Protein AF-A0A392P762-F1 (afdb_monomer_lite)

Organism: NCBI:txid97028

Structure (mmCIF, N/CA/C/O backbone):
data_AF-A0A392P762-F1
#
_entry.id   AF-A0A392P762-F1
#
loop_
_atom_site.group_PDB
_atom_site.id
_atom_site.type_symbol
_atom_site.label_atom_id
_atom_site.label_alt_id
_atom_site.label_comp_id
_atom_site.label_asym_id
_atom_site.label_entity_id
_atom_site.label_seq_id
_atom_site.pdbx_PDB_ins_code
_atom_site.Cartn_x
_atom_site.Cartn_y
_atom_site.Cartn_z
_atom_site.occupancy
_atom_site.B_iso_or_equiv
_atom_site.auth_seq_id
_atom_site.auth_comp_id
_atom_site.auth_asym_id
_atom_site.auth_atom_id
_atom_site.pdbx_PDB_model_num
ATOM 1 N N . ASP A 1 1 ? 2.230 -0.387 8.459 1.00 70.00 1 ASP A N 1
ATOM 2 C CA . ASP A 1 1 ? 2.464 0.758 9.352 1.00 70.00 1 ASP A CA 1
ATOM 3 C C . ASP A 1 1 ? 2.996 1.918 8.527 1.00 70.00 1 ASP A C 1
ATOM 5 O O . ASP A 1 1 ? 3.833 1.708 7.649 1.00 70.00 1 ASP A O 1
ATOM 9 N N . VAL A 1 2 ? 2.462 3.111 8.759 1.00 78.62 2 VAL A N 1
ATOM 10 C CA . VAL A 1 2 ? 2.843 4.334 8.050 1.00 78.62 2 VAL A CA 1
ATOM 11 C C . VAL A 1 2 ? 4.103 4.878 8.711 1.00 78.62 2 VAL A C 1
ATOM 13 O O . VAL A 1 2 ? 4.087 5.221 9.890 1.00 78.62 2 VAL A O 1
ATOM 16 N N . VAL A 1 3 ? 5.214 4.979 7.989 1.00 84.69 3 VAL A N 1
ATOM 17 C CA . VAL A 1 3 ? 6.492 5.460 8.541 1.00 84.69 3 VAL A CA 1
ATOM 18 C C . VAL A 1 3 ? 6.676 6.956 8.284 1.00 84.69 3 VAL A C 1
ATOM 20 O O . VAL A 1 3 ? 6.327 7.472 7.234 1.00 84.69 3 VAL A O 1
ATOM 23 N N . TRP A 1 4 ? 7.265 7.696 9.229 1.00 85.50 4 TRP A N 1
ATOM 24 C CA . TRP A 1 4 ? 7.471 9.147 9.058 1.00 85.50 4 TRP A CA 1
ATOM 25 C C . TRP A 1 4 ? 8.495 9.508 7.974 1.00 85.50 4 TRP A C 1
ATOM 27 O O . TRP A 1 4 ? 8.469 10.624 7.449 1.00 85.50 4 TRP A O 1
ATOM 37 N N . ASN A 1 5 ? 9.426 8.595 7.684 1.00 87.69 5 ASN A N 1
ATOM 38 C CA . ASN A 1 5 ? 10.470 8.781 6.684 1.00 87.69 5 ASN A CA 1
ATOM 39 C C . ASN A 1 5 ? 10.090 8.048 5.386 1.00 87.69 5 ASN A C 1
ATOM 41 O O . ASN A 1 5 ? 10.177 6.816 5.353 1.00 87.69 5 ASN A O 1
ATOM 45 N N . PRO A 1 6 ? 9.772 8.768 4.295 1.00 86.50 6 PRO A N 1
ATOM 46 C CA . PRO A 1 6 ? 9.368 8.146 3.035 1.00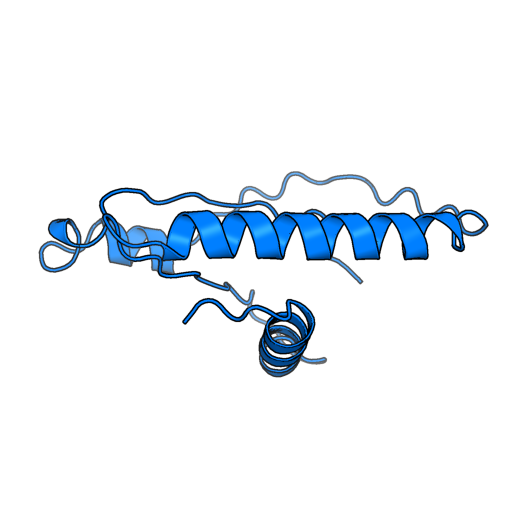 86.50 6 PRO A CA 1
ATOM 47 C C . PRO A 1 6 ? 10.486 7.319 2.374 1.00 86.50 6 PRO A C 1
ATOM 49 O O . PRO A 1 6 ? 10.215 6.431 1.568 1.00 86.50 6 PRO A O 1
ATOM 52 N N . SER A 1 7 ? 11.750 7.536 2.752 1.00 87.31 7 SER A N 1
ATOM 53 C CA . SER A 1 7 ? 12.885 6.765 2.225 1.00 87.31 7 SER A CA 1
ATOM 54 C C . SER A 1 7 ? 12.853 5.295 2.639 1.00 87.31 7 SER A C 1
ATOM 56 O O . SER A 1 7 ? 13.321 4.445 1.886 1.00 87.31 7 SER A O 1
ATOM 58 N N . VAL A 1 8 ? 12.303 4.988 3.817 1.00 89.56 8 VAL A N 1
ATOM 59 C CA . VAL A 1 8 ? 12.203 3.607 4.318 1.00 89.56 8 VAL A CA 1
ATOM 60 C C . VAL A 1 8 ? 11.253 2.800 3.437 1.00 89.56 8 VAL A C 1
ATOM 62 O O . VAL A 1 8 ? 11.581 1.694 3.013 1.00 89.56 8 VAL A O 1
ATOM 65 N N . GLU A 1 9 ? 10.115 3.392 3.084 1.00 88.25 9 GLU A N 1
ATOM 66 C CA . GLU A 1 9 ? 9.143 2.780 2.184 1.00 88.25 9 GLU A CA 1
ATOM 67 C C . GLU A 1 9 ? 9.721 2.577 0.778 1.00 88.25 9 GLU A C 1
ATOM 69 O O . GLU A 1 9 ? 9.635 1.480 0.229 1.00 88.25 9 GLU A O 1
ATOM 74 N N . ARG A 1 10 ? 10.403 3.587 0.218 1.00 85.75 10 ARG A N 1
ATOM 75 C CA . ARG A 1 10 ? 11.075 3.452 -1.087 1.00 85.75 10 ARG A CA 1
ATOM 76 C C . ARG A 1 10 ? 12.095 2.320 -1.106 1.00 85.75 10 ARG A C 1
ATOM 78 O O . ARG A 1 10 ? 12.182 1.588 -2.090 1.00 85.75 10 ARG A O 1
ATOM 85 N N . GLN A 1 11 ? 12.864 2.161 -0.030 1.00 89.38 11 GLN A N 1
ATOM 86 C CA . GLN A 1 11 ? 13.809 1.054 0.082 1.00 89.38 11 GLN A CA 1
ATOM 87 C C . GLN A 1 11 ? 13.086 -0.291 0.109 1.00 89.38 11 GLN A C 1
ATOM 89 O O . GLN A 1 11 ? 13.521 -1.204 -0.586 1.00 89.38 11 GLN A O 1
ATOM 94 N N . ALA A 1 12 ? 11.982 -0.410 0.851 1.00 89.12 12 ALA A N 1
ATOM 95 C CA . ALA A 1 12 ? 11.176 -1.628 0.888 1.00 89.12 12 ALA A CA 1
ATOM 96 C C . ALA A 1 12 ? 10.594 -1.973 -0.496 1.00 89.12 12 ALA A C 1
ATOM 98 O O . ALA A 1 12 ? 10.756 -3.103 -0.958 1.00 89.12 12 ALA A O 1
ATOM 99 N N . ILE A 1 13 ? 10.026 -0.992 -1.208 1.00 88.06 13 ILE A N 1
ATOM 100 C CA . ILE A 1 13 ? 9.529 -1.168 -2.583 1.00 88.06 13 ILE A CA 1
ATOM 101 C C . ILE A 1 13 ? 10.671 -1.604 -3.514 1.00 88.06 13 ILE A C 1
ATOM 103 O O . ILE A 1 13 ? 10.515 -2.550 -4.278 1.00 88.06 13 ILE A O 1
ATOM 107 N N . SER A 1 14 ? 11.860 -1.003 -3.395 1.00 87.25 14 SER A N 1
ATOM 108 C CA . SER A 1 14 ? 13.059 -1.386 -4.161 1.00 87.25 14 SER A CA 1
ATOM 109 C C . SER A 1 14 ? 13.611 -2.783 -3.816 1.00 87.25 14 SER A C 1
ATOM 111 O O . SER A 1 14 ? 14.403 -3.347 -4.574 1.00 87.25 14 SER A O 1
ATOM 113 N N . ARG A 1 15 ? 13.224 -3.380 -2.679 1.00 88.75 15 ARG A N 1
ATOM 114 C CA . ARG A 1 15 ? 13.505 -4.801 -2.406 1.00 88.75 15 ARG A CA 1
ATOM 115 C C . ARG A 1 15 ? 12.551 -5.719 -3.164 1.00 88.75 15 ARG A C 1
ATOM 117 O O . ARG A 1 15 ? 12.995 -6.767 -3.624 1.00 88.75 15 ARG A O 1
ATOM 124 N N . ALA A 1 16 ? 11.284 -5.331 -3.305 1.00 87.56 16 ALA A N 1
ATOM 125 C CA . ALA A 1 16 ? 10.284 -6.093 -4.051 1.00 87.56 16 ALA A CA 1
ATOM 126 C C . ALA A 1 16 ? 10.459 -5.948 -5.575 1.00 87.56 16 ALA A C 1
ATOM 128 O O . ALA A 1 16 ? 10.370 -6.929 -6.316 1.00 87.56 16 ALA A O 1
ATOM 129 N N . TYR A 1 17 ? 10.752 -4.734 -6.041 1.00 86.94 17 TYR A N 1
ATOM 130 C CA . TYR A 1 17 ? 11.086 -4.450 -7.430 1.00 86.94 17 TYR A CA 1
ATOM 131 C C . TYR A 1 17 ? 12.576 -4.697 -7.682 1.00 86.94 17 TYR A C 1
ATOM 133 O O . TYR A 1 17 ? 13.438 -3.988 -7.161 1.00 86.94 17 TYR A O 1
ATOM 141 N N . ARG A 1 18 ? 12.903 -5.700 -8.503 1.00 86.12 18 ARG A N 1
ATOM 142 C CA . ARG A 1 18 ? 14.292 -6.053 -8.820 1.00 86.12 18 ARG A CA 1
ATOM 143 C C . ARG A 1 18 ? 14.475 -6.361 -10.300 1.00 86.12 18 ARG A C 1
ATOM 145 O O . ARG A 1 18 ? 13.556 -6.818 -10.973 1.00 86.12 18 ARG A O 1
ATOM 152 N N . ILE A 1 19 ? 15.696 -6.146 -10.788 1.00 85.19 19 ILE A N 1
ATOM 153 C CA . ILE A 1 19 ? 16.104 -6.521 -12.145 1.00 85.19 19 ILE A CA 1
ATOM 154 C C . ILE A 1 19 ? 15.861 -8.023 -12.342 1.00 85.19 19 ILE A C 1
ATOM 156 O O . ILE A 1 19 ? 16.273 -8.833 -11.514 1.00 85.19 19 ILE A O 1
ATOM 160 N N . GLY A 1 20 ? 15.178 -8.378 -13.432 1.00 86.75 20 GLY A N 1
ATOM 161 C CA . GLY A 1 20 ? 14.779 -9.756 -13.740 1.00 86.75 20 GLY A CA 1
ATOM 162 C C . GLY A 1 20 ? 13.365 -10.128 -13.286 1.00 86.75 20 GLY A C 1
ATOM 163 O O . GLY A 1 20 ? 12.911 -11.236 -13.577 1.00 86.75 20 GLY A O 1
ATOM 164 N N . GLN A 1 21 ? 12.645 -9.218 -12.622 1.00 84.75 21 GLN A N 1
ATOM 165 C CA . GLN A 1 21 ? 11.239 -9.422 -12.295 1.00 84.75 21 GLN A CA 1
ATOM 166 C C . GLN A 1 21 ? 10.383 -9.426 -13.573 1.00 84.75 21 GLN A C 1
ATOM 168 O O . GLN A 1 21 ? 10.453 -8.504 -14.381 1.00 84.75 21 GLN A O 1
ATOM 173 N N . LYS A 1 22 ? 9.573 -10.476 -13.757 1.00 86.69 22 LYS A N 1
ATOM 174 C CA . LYS A 1 22 ? 8.704 -10.651 -14.942 1.00 86.69 22 LYS A CA 1
ATOM 175 C C . LYS A 1 22 ? 7.244 -10.279 -14.688 1.00 86.69 22 LYS A C 1
ATOM 177 O O . LYS A 1 22 ? 6.485 -10.116 -15.637 1.00 86.69 22 LYS A O 1
ATOM 182 N N . LYS A 1 23 ? 6.839 -10.208 -13.419 1.00 84.56 23 LYS A N 1
ATOM 183 C CA . LYS A 1 23 ? 5.466 -9.904 -12.998 1.00 84.56 23 LYS A CA 1
ATOM 184 C C . LYS A 1 23 ? 5.369 -8.469 -12.487 1.00 84.56 23 LYS A C 1
ATOM 186 O O . LYS A 1 23 ? 6.326 -7.957 -11.912 1.00 84.56 23 LYS A O 1
ATOM 191 N N . VAL A 1 24 ? 4.205 -7.851 -12.664 1.00 83.25 24 VAL A N 1
ATOM 192 C CA . VAL A 1 24 ? 3.904 -6.530 -12.095 1.00 83.25 24 VAL A CA 1
ATOM 193 C C . VAL A 1 24 ? 3.896 -6.630 -10.567 1.00 83.25 24 VAL A C 1
ATOM 195 O O . VAL A 1 24 ? 3.366 -7.592 -10.008 1.00 83.25 24 VAL A O 1
ATOM 198 N N . VAL A 1 25 ? 4.519 -5.660 -9.898 1.00 84.69 25 VAL A N 1
ATOM 199 C CA . VAL A 1 25 ? 4.561 -5.570 -8.434 1.00 84.69 25 VAL A CA 1
ATOM 200 C C . VAL A 1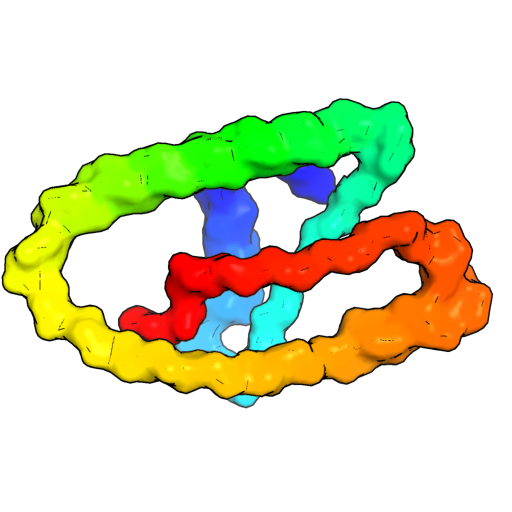 25 ? 3.548 -4.522 -7.992 1.00 84.69 25 VAL A C 1
ATOM 202 O O . VAL A 1 25 ? 3.659 -3.359 -8.364 1.00 84.69 25 VAL A O 1
ATOM 205 N N . TYR A 1 26 ? 2.582 -4.940 -7.181 1.00 85.81 26 TYR A N 1
ATOM 206 C CA . TYR A 1 26 ? 1.565 -4.074 -6.591 1.00 85.81 26 TYR A CA 1
ATOM 207 C C . TYR A 1 26 ? 1.968 -3.748 -5.150 1.00 85.81 26 TYR A C 1
ATOM 209 O O . TYR A 1 26 ? 2.380 -4.640 -4.406 1.00 85.81 26 TYR A O 1
ATOM 217 N N . THR A 1 27 ? 1.869 -2.478 -4.755 1.00 86.69 27 THR A N 1
ATOM 218 C CA . THR A 1 27 ? 2.109 -2.044 -3.370 1.00 86.69 27 THR A CA 1
ATOM 219 C C . THR A 1 27 ? 0.798 -1.554 -2.778 1.00 86.69 27 THR A C 1
ATOM 221 O O . THR A 1 27 ? 0.182 -0.646 -3.328 1.00 86.69 27 THR A O 1
ATOM 224 N N . TYR A 1 28 ? 0.391 -2.144 -1.655 1.00 88.25 28 TYR A N 1
ATOM 225 C CA . TYR A 1 28 ? -0.842 -1.789 -0.959 1.00 88.25 28 TYR A CA 1
ATOM 226 C C . TYR A 1 28 ? -0.530 -1.116 0.371 1.00 88.25 28 TYR A C 1
ATOM 228 O O . TYR A 1 28 ? 0.184 -1.672 1.210 1.00 88.25 28 TYR A O 1
ATOM 236 N N . HIS A 1 29 ? -1.119 0.054 0.589 1.00 87.75 29 HIS A N 1
ATOM 237 C CA . HIS A 1 29 ? -1.068 0.759 1.865 1.00 87.75 29 HIS A CA 1
ATOM 238 C C . HIS A 1 29 ? -2.377 0.538 2.606 1.00 87.75 29 HIS A C 1
ATOM 240 O O . HIS A 1 29 ? -3.419 1.049 2.206 1.00 87.75 29 HIS A O 1
ATOM 246 N N . LEU A 1 30 ? -2.317 -0.231 3.690 1.00 89.12 30 LEU A N 1
ATOM 247 C CA . LEU A 1 30 ? -3.447 -0.408 4.596 1.00 89.12 30 LEU A CA 1
ATOM 248 C C . LEU A 1 30 ? -3.435 0.727 5.619 1.00 89.12 30 LEU A C 1
ATOM 250 O O . LEU A 1 30 ? -2.434 0.917 6.311 1.00 89.12 30 LEU A O 1
ATOM 254 N N . LEU A 1 31 ? -4.536 1.472 5.680 1.00 89.25 31 LEU A N 1
ATOM 255 C CA . LEU A 1 31 ? -4.740 2.591 6.594 1.00 89.25 31 LEU A CA 1
ATOM 256 C C . LEU A 1 31 ? -5.999 2.313 7.413 1.00 89.25 31 LEU A C 1
ATOM 258 O O . LEU A 1 31 ? -7.061 2.074 6.838 1.00 89.25 31 LEU A O 1
ATOM 262 N N . ALA A 1 32 ? -5.885 2.340 8.737 1.00 89.38 32 ALA A N 1
ATOM 263 C CA . ALA A 1 32 ? -7.019 2.152 9.625 1.00 89.38 32 ALA A CA 1
ATOM 264 C C . ALA A 1 32 ? -7.872 3.427 9.694 1.00 89.38 32 ALA A C 1
ATOM 266 O O . ALA A 1 32 ? -7.386 4.511 10.040 1.00 89.38 32 ALA A O 1
ATOM 267 N N . GLU A 1 33 ? -9.164 3.298 9.395 1.00 86.56 33 GLU A N 1
ATOM 268 C CA . GLU A 1 33 ? -10.125 4.387 9.566 1.00 86.56 33 GLU A CA 1
ATOM 269 C C . GLU A 1 33 ? -10.298 4.747 11.053 1.00 86.56 33 GLU A C 1
ATOM 271 O O . GLU A 1 33 ? -10.169 3.901 11.937 1.00 86.56 33 GLU A O 1
ATOM 276 N N . GLY A 1 34 ? -10.549 6.027 11.344 1.00 86.44 34 GLY A N 1
ATOM 277 C CA . GLY A 1 34 ? -10.694 6.529 12.716 1.00 86.44 34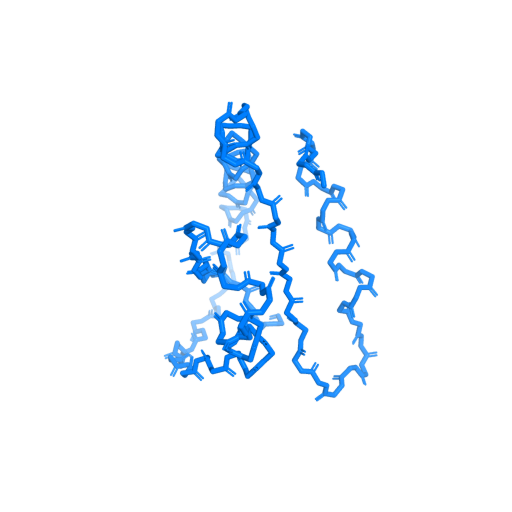 GLY A CA 1
ATOM 278 C C . GLY A 1 34 ? -9.372 6.724 13.468 1.00 86.44 34 GLY A C 1
ATOM 279 O O . GLY A 1 34 ? -9.381 7.150 14.621 1.00 86.44 34 GLY A O 1
ATOM 280 N N . THR A 1 35 ? -8.232 6.459 12.824 1.00 89.75 35 THR A N 1
ATOM 281 C CA . THR A 1 35 ? -6.894 6.689 13.386 1.00 89.75 35 THR A CA 1
ATOM 282 C C . THR A 1 35 ? -6.187 7.874 12.717 1.00 89.75 35 THR A C 1
ATOM 284 O O . THR A 1 35 ? -6.615 8.390 11.684 1.00 89.75 35 THR A O 1
ATOM 287 N N . THR A 1 36 ? -5.054 8.301 13.282 1.00 89.75 36 THR A N 1
ATOM 288 C CA . THR A 1 36 ? -4.208 9.368 12.715 1.00 89.75 36 THR A CA 1
ATOM 289 C C . THR A 1 36 ? -3.345 8.902 11.532 1.00 89.75 36 THR A C 1
ATOM 291 O O . THR A 1 36 ? -2.567 9.687 10.983 1.00 89.75 36 THR A O 1
ATOM 294 N N . GLU A 1 37 ? -3.470 7.641 11.102 1.00 89.25 37 GLU A N 1
ATOM 295 C CA . GLU A 1 37 ? -2.664 7.061 10.022 1.00 89.25 37 GLU A CA 1
ATOM 296 C C . GLU A 1 37 ? -2.897 7.748 8.673 1.00 89.25 37 GLU A C 1
ATOM 298 O O . GLU A 1 37 ? -1.934 8.000 7.949 1.00 89.25 37 GLU A O 1
ATOM 303 N N . ALA A 1 38 ? -4.141 8.124 8.354 1.00 86.69 38 ALA A N 1
ATOM 304 C CA . ALA A 1 38 ? -4.462 8.821 7.107 1.00 86.69 38 ALA A CA 1
ATOM 305 C C . ALA A 1 38 ? -3.794 10.208 7.028 1.00 86.69 38 ALA A C 1
ATOM 307 O O . ALA A 1 38 ? -3.230 10.581 5.998 1.00 86.69 38 ALA A O 1
ATOM 308 N N . GLU A 1 39 ? -3.795 10.958 8.135 1.00 89.44 39 GLU A N 1
ATOM 309 C CA . GLU A 1 39 ? -3.128 12.262 8.217 1.00 89.44 39 GLU A CA 1
ATOM 310 C C . GLU A 1 39 ? -1.603 12.112 8.121 1.00 89.44 39 GLU A C 1
ATOM 312 O O . GLU A 1 39 ? -0.929 12.856 7.400 1.00 89.44 39 GLU A O 1
ATOM 317 N N . LYS A 1 40 ? -1.046 11.116 8.824 1.00 91.06 40 LYS A N 1
ATOM 318 C CA . LYS A 1 40 ? 0.382 10.790 8.781 1.00 91.06 40 LYS A CA 1
ATOM 319 C C . LYS A 1 40 ? 0.827 10.425 7.365 1.00 91.06 40 LYS A C 1
ATOM 321 O O . LYS A 1 40 ? 1.861 10.924 6.918 1.00 91.06 40 LYS A O 1
ATOM 326 N N . TYR A 1 41 ? 0.033 9.625 6.655 1.00 89.00 41 TYR A N 1
ATOM 327 C CA . TYR A 1 41 ? 0.291 9.246 5.268 1.00 89.00 41 TYR A CA 1
ATOM 328 C C . TYR A 1 41 ? 0.282 10.468 4.341 1.00 89.00 41 TYR A C 1
ATOM 330 O O . TYR A 1 41 ? 1.217 10.653 3.565 1.00 89.00 41 TYR A O 1
ATOM 338 N N . GLY A 1 42 ? -0.698 11.368 4.485 1.00 88.00 42 GLY A N 1
ATOM 339 C CA . GLY A 1 42 ? -0.739 12.622 3.725 1.00 88.00 42 GLY A CA 1
ATOM 340 C C . GLY A 1 42 ? 0.516 13.480 3.927 1.00 88.00 42 GLY A C 1
ATOM 341 O O . GLY A 1 42 ? 1.144 13.912 2.963 1.00 88.00 42 GLY A O 1
ATOM 342 N N . LYS A 1 43 ? 0.962 13.655 5.179 1.00 90.62 43 LYS A N 1
ATOM 343 C CA . LYS A 1 43 ? 2.208 14.387 5.488 1.00 90.62 43 LYS A CA 1
ATOM 344 C C . LYS A 1 43 ? 3.448 13.708 4.906 1.00 90.62 43 LYS A C 1
ATOM 346 O O . LYS A 1 43 ? 4.377 14.390 4.475 1.00 90.62 43 LYS A O 1
ATOM 351 N N . GLN A 1 44 ? 3.496 12.378 4.924 1.00 88.75 44 GLN A N 1
ATOM 352 C CA . GLN A 1 44 ? 4.588 11.609 4.332 1.00 88.75 44 GLN A CA 1
ATOM 353 C C . GLN A 1 44 ? 4.636 11.799 2.806 1.00 88.75 44 GLN A C 1
ATOM 355 O O . GLN A 1 44 ? 5.718 12.032 2.266 1.00 88.75 44 GLN A O 1
ATOM 360 N N . ALA A 1 45 ? 3.483 11.756 2.133 1.00 86.25 45 ALA A N 1
ATOM 361 C CA . ALA A 1 45 ? 3.372 11.961 0.692 1.00 86.25 45 ALA A CA 1
ATOM 362 C C . ALA A 1 45 ? 3.807 13.375 0.269 1.00 86.25 45 ALA A C 1
ATOM 364 O O . ALA A 1 45 ? 4.570 13.520 -0.685 1.00 86.25 45 ALA A O 1
ATOM 365 N N . GLU A 1 46 ? 3.418 14.411 1.018 1.00 88.25 46 GLU A N 1
ATOM 366 C CA . GLU A 1 46 ? 3.870 15.787 0.760 1.00 88.25 46 GLU A CA 1
ATOM 367 C C . GLU A 1 46 ? 5.390 15.941 0.922 1.00 88.25 46 GLU A C 1
ATOM 369 O O . GLU A 1 46 ? 6.049 16.578 0.096 1.00 88.25 46 GLU A O 1
ATOM 374 N N . LYS A 1 47 ? 5.986 15.307 1.944 1.00 87.12 47 LYS A N 1
ATOM 375 C CA . LYS A 1 47 ? 7.451 15.279 2.110 1.00 87.12 47 LYS A CA 1
ATOM 376 C C . LYS A 1 47 ? 8.152 14.588 0.940 1.00 87.12 47 LYS A C 1
ATOM 378 O O . LYS A 1 47 ? 9.224 15.038 0.526 1.00 87.12 47 LYS A O 1
ATOM 383 N N . ASP A 1 48 ? 7.577 13.498 0.433 1.00 85.00 48 ASP A N 1
ATOM 384 C CA . ASP A 1 48 ? 8.114 12.788 -0.729 1.00 85.00 48 ASP A CA 1
ATOM 385 C C . ASP A 1 48 ? 8.076 13.682 -1.972 1.00 85.00 48 ASP A C 1
ATOM 387 O O . ASP A 1 48 ? 9.113 13.963 -2.570 1.00 85.00 48 ASP A O 1
ATOM 391 N N . ARG A 1 49 ? 6.904 14.249 -2.275 1.00 85.31 49 ARG A N 1
ATOM 392 C CA . ARG A 1 49 ? 6.697 15.156 -3.408 1.00 85.31 49 ARG A CA 1
ATOM 393 C C . ARG A 1 49 ? 7.635 16.363 -3.373 1.00 85.31 49 ARG A C 1
ATOM 395 O O . ARG A 1 49 ? 8.225 16.712 -4.394 1.00 85.31 49 ARG A O 1
ATOM 402 N N . LEU A 1 50 ? 7.805 16.998 -2.212 1.00 86.88 50 LEU A N 1
ATOM 403 C CA . LEU A 1 50 ? 8.725 18.128 -2.072 1.00 86.88 50 LEU A CA 1
ATOM 404 C C . LEU A 1 50 ? 10.175 17.709 -2.345 1.00 86.88 50 LEU A C 1
ATOM 406 O O . LEU A 1 50 ? 10.898 18.421 -3.041 1.00 86.88 50 LEU A O 1
ATOM 410 N N . SER A 1 51 ? 10.591 16.549 -1.830 1.00 85.06 51 SER A N 1
ATOM 411 C CA . SER A 1 51 ? 11.927 16.005 -2.097 1.00 85.06 51 SER A CA 1
ATOM 412 C C . SER A 1 51 ? 12.131 15.795 -3.598 1.00 85.06 51 SER A C 1
ATOM 414 O O . SER A 1 51 ? 13.134 16.232 -4.156 1.00 85.06 51 SER A O 1
ATOM 416 N N . GLU A 1 52 ? 11.158 15.187 -4.274 1.00 83.00 52 GLU A N 1
ATOM 417 C CA . GLU A 1 52 ? 11.203 14.938 -5.716 1.00 83.00 52 GLU A CA 1
ATOM 418 C C . GLU A 1 52 ? 11.318 16.225 -6.535 1.00 83.00 52 GLU A C 1
ATOM 420 O O . GLU A 1 52 ? 12.157 16.290 -7.431 1.00 83.00 52 GLU A O 1
ATOM 425 N N . LEU A 1 53 ? 10.540 17.264 -6.213 1.00 84.62 53 LEU A N 1
ATOM 426 C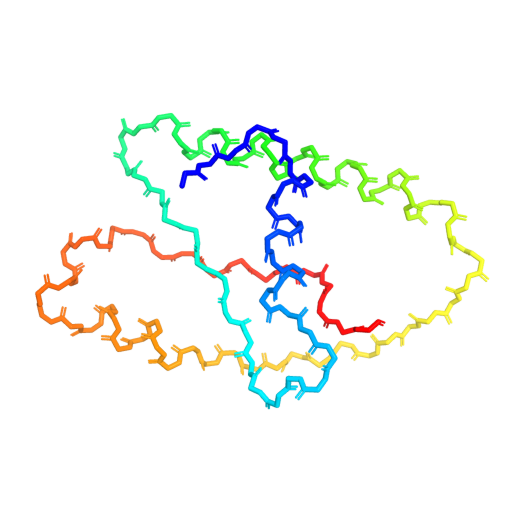 CA . LEU A 1 53 ? 10.611 18.557 -6.904 1.00 84.62 53 LEU A CA 1
ATOM 427 C C . LEU A 1 53 ? 12.000 19.200 -6.781 1.00 84.62 53 LEU A C 1
ATOM 429 O O . LEU A 1 53 ? 12.541 19.698 -7.769 1.00 84.62 53 LEU A O 1
ATOM 433 N N . LEU A 1 54 ? 12.603 19.149 -5.589 1.00 85.88 54 LEU A N 1
ATOM 434 C CA . LEU A 1 54 ? 13.933 19.714 -5.338 1.00 85.88 54 LEU A CA 1
ATOM 435 C C . LEU A 1 54 ? 15.037 19.005 -6.132 1.00 85.88 54 LEU A C 1
ATOM 437 O O . LEU A 1 54 ? 15.970 19.654 -6.608 1.00 85.88 54 LEU A O 1
ATOM 441 N N . PHE A 1 55 ? 14.948 17.681 -6.274 1.00 80.31 55 PHE A N 1
ATOM 442 C CA . PHE A 1 55 ? 15.932 16.904 -7.029 1.00 80.31 55 PHE A CA 1
ATOM 443 C C . PHE A 1 55 ? 15.654 16.903 -8.540 1.00 80.31 55 PHE A C 1
ATOM 445 O O . PHE A 1 55 ? 16.599 16.919 -9.323 1.00 80.31 55 PHE A O 1
ATOM 452 N N . SER A 1 56 ? 14.389 16.962 -8.966 1.00 73.00 56 SER A N 1
ATOM 453 C CA . SER A 1 56 ? 14.000 17.024 -10.382 1.00 73.00 56 SER A CA 1
ATOM 454 C C . SER A 1 56 ? 14.422 18.339 -11.043 1.00 73.00 56 SER A C 1
ATOM 456 O O . SER A 1 56 ? 14.917 18.316 -12.168 1.00 73.00 56 SER A O 1
ATOM 458 N N . ALA A 1 57 ? 14.344 19.469 -10.329 1.00 62.97 57 ALA A N 1
ATOM 459 C CA . ALA A 1 57 ? 14.784 20.772 -10.838 1.00 62.97 57 ALA A CA 1
ATOM 460 C C . ALA A 1 57 ? 16.285 20.825 -11.196 1.00 62.97 57 ALA A C 1
ATOM 462 O O . ALA A 1 57 ? 16.691 21.638 -12.023 1.00 62.97 57 ALA A O 1
ATOM 463 N N . LYS A 1 58 ? 17.114 19.950 -10.609 1.00 57.97 58 LYS A N 1
ATOM 464 C CA . LYS A 1 58 ? 18.548 19.848 -10.931 1.00 57.97 58 LYS A CA 1
ATOM 465 C C . LYS A 1 58 ? 18.840 19.018 -12.187 1.00 57.97 58 LYS A C 1
ATOM 467 O O . LYS A 1 58 ? 19.921 19.163 -12.743 1.00 57.97 58 LYS A O 1
ATOM 472 N N . ASN A 1 59 ? 17.892 18.198 -12.643 1.00 55.28 59 ASN A N 1
ATOM 473 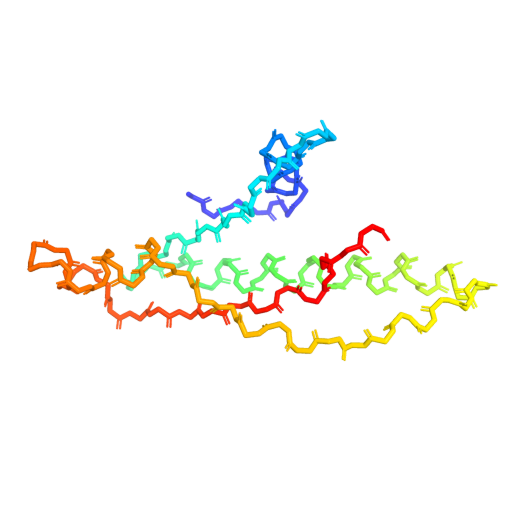C CA . ASN A 1 59 ? 18.076 17.247 -13.746 1.00 55.28 59 ASN A CA 1
ATOM 474 C C . ASN A 1 59 ? 17.446 17.720 -15.071 1.00 55.28 59 ASN A C 1
ATOM 476 O O . ASN A 1 59 ? 17.387 16.954 -16.027 1.00 55.28 59 ASN A O 1
ATOM 480 N N . ALA A 1 60 ? 16.980 18.972 -15.154 1.00 56.03 60 ALA A N 1
ATOM 481 C CA . ALA A 1 60 ? 16.271 19.532 -16.312 1.00 56.03 60 ALA A CA 1
ATOM 482 C C . ALA A 1 60 ? 17.128 19.707 -17.593 1.00 56.03 60 ALA A C 1
ATOM 484 O O . ALA A 1 60 ? 16.708 20.393 -18.522 1.00 56.03 60 ALA A O 1
ATOM 485 N N . THR A 1 61 ? 18.321 19.112 -17.661 1.00 54.88 61 THR A N 1
ATOM 486 C CA . THR A 1 61 ? 19.176 19.104 -18.858 1.00 54.88 61 THR A CA 1
ATOM 487 C C . THR A 1 61 ? 18.998 17.871 -19.741 1.00 54.88 61 THR A C 1
ATOM 489 O O . THR A 1 61 ? 19.598 17.843 -20.810 1.00 54.88 61 THR A O 1
ATOM 492 N N . ASP A 1 62 ? 18.185 16.882 -19.353 1.00 50.69 62 ASP A N 1
ATOM 493 C CA . ASP A 1 62 ? 17.949 15.685 -20.169 1.00 50.69 62 ASP A CA 1
ATOM 494 C C . ASP A 1 62 ? 16.455 15.543 -20.502 1.00 50.69 62 ASP A C 1
ATOM 496 O O . ASP A 1 62 ? 15.615 15.252 -19.649 1.00 50.69 62 ASP A O 1
ATOM 500 N N . ASN A 1 63 ? 16.107 15.856 -21.752 1.00 53.00 63 ASN A N 1
ATOM 501 C CA . ASN A 1 63 ? 14.747 15.757 -22.270 1.00 53.00 63 ASN A CA 1
ATOM 502 C C . ASN A 1 63 ? 14.459 14.305 -22.671 1.00 53.00 63 ASN A C 1
ATOM 504 O O . ASN A 1 63 ? 14.712 13.938 -23.816 1.00 53.00 63 ASN A O 1
ATOM 508 N N . ASP A 1 64 ? 13.846 13.518 -21.785 1.00 50.66 64 ASP A N 1
ATOM 509 C CA . ASP A 1 64 ? 13.112 12.320 -22.204 1.00 50.66 64 ASP A CA 1
ATOM 510 C C . ASP A 1 64 ? 11.605 12.524 -22.014 1.00 50.66 64 ASP A C 1
ATOM 512 O O . ASP A 1 64 ? 11.033 12.399 -20.929 1.00 50.66 64 ASP A O 1
ATOM 516 N N . VAL A 1 65 ? 10.939 12.895 -23.109 1.00 50.22 65 VAL A N 1
ATOM 517 C CA . VAL A 1 65 ? 9.478 12.978 -23.188 1.00 50.22 65 VAL A CA 1
ATOM 518 C C . VAL A 1 65 ? 8.956 11.578 -23.501 1.00 50.22 65 VAL A C 1
ATOM 520 O O . VAL A 1 65 ? 8.533 11.270 -24.617 1.00 50.22 65 VAL A O 1
ATOM 523 N N . SER A 1 66 ? 8.987 10.705 -22.498 1.00 51.09 66 SER A N 1
ATOM 524 C CA . SER A 1 66 ? 8.407 9.373 -22.614 1.00 51.09 66 SER A CA 1
ATOM 525 C C . SER A 1 66 ? 6.876 9.462 -22.702 1.00 51.09 66 SER A C 1
ATOM 527 O O . SER A 1 66 ? 6.168 9.908 -21.793 1.00 51.09 66 SER A O 1
ATOM 529 N N . LYS A 1 67 ? 6.355 9.074 -23.874 1.00 43.25 67 LYS A N 1
ATOM 530 C CA . LYS A 1 67 ? 4.929 9.037 -24.234 1.00 43.25 67 LYS A CA 1
ATOM 531 C C . LYS A 1 67 ? 4.116 8.280 -23.180 1.00 43.25 67 LYS A C 1
ATOM 533 O O . LYS A 1 67 ? 4.235 7.067 -23.022 1.00 43.25 67 LYS A O 1
ATOM 538 N N . ARG A 1 68 ? 3.204 9.008 -22.534 1.00 48.22 68 ARG A N 1
ATOM 539 C CA . ARG A 1 68 ? 2.208 8.500 -21.583 1.00 48.22 68 ARG A CA 1
ATOM 540 C C . ARG A 1 68 ? 1.292 7.492 -22.280 1.00 48.22 68 ARG A C 1
ATOM 542 O O . ARG A 1 68 ? 0.379 7.881 -23.005 1.00 48.22 68 ARG A O 1
ATOM 549 N N . ARG A 1 69 ? 1.494 6.196 -22.050 1.00 42.19 69 ARG A N 1
ATOM 550 C CA . ARG A 1 69 ? 0.432 5.208 -22.265 1.00 42.19 69 ARG A CA 1
ATOM 551 C C . ARG A 1 69 ? -0.358 5.093 -20.967 1.00 42.19 69 ARG A C 1
ATOM 553 O O . ARG A 1 69 ? 0.187 4.767 -19.915 1.00 42.19 69 ARG A O 1
ATOM 560 N N . ALA A 1 70 ? -1.646 5.417 -21.025 1.00 44.97 70 ALA A N 1
ATOM 561 C CA . ALA A 1 70 ? -2.587 4.971 -20.012 1.00 44.97 70 ALA A CA 1
ATOM 562 C C . ALA A 1 70 ? -2.701 3.451 -20.165 1.00 44.97 70 ALA A C 1
ATOM 564 O O . ALA A 1 70 ? -3.433 2.959 -21.015 1.00 44.97 70 ALA A O 1
ATOM 565 N N . VAL A 1 71 ? -1.877 2.710 -19.428 1.00 49.53 71 VAL A N 1
ATOM 566 C CA . VAL A 1 71 ? -2.102 1.279 -19.255 1.00 49.53 71 VAL A CA 1
ATOM 567 C C . VAL A 1 71 ? -3.297 1.179 -18.314 1.00 49.53 71 VAL A C 1
ATOM 569 O O . VAL A 1 71 ? -3.228 1.685 -17.192 1.00 49.53 71 VAL A O 1
ATOM 572 N N . ASN A 1 72 ? -4.409 0.624 -18.795 1.00 51.06 72 ASN A N 1
ATOM 573 C CA . ASN A 1 72 ? -5.525 0.258 -17.930 1.00 51.06 72 ASN A CA 1
ATOM 574 C C . ASN A 1 72 ? -4.985 -0.755 -16.920 1.00 51.06 72 ASN A C 1
ATOM 576 O O . ASN A 1 72 ? -4.459 -1.800 -17.297 1.00 51.06 72 ASN A O 1
ATOM 580 N N . PHE A 1 73 ? -5.004 -0.375 -15.648 1.00 61.72 73 PHE A N 1
ATOM 581 C CA . PHE A 1 73 ? -4.423 -1.156 -14.571 1.00 61.72 73 PHE A CA 1
ATOM 582 C C . PHE A 1 73 ? -5.543 -1.952 -13.913 1.00 61.72 73 PHE A C 1
ATOM 584 O O . PHE A 1 73 ? -6.296 -1.425 -13.098 1.00 61.72 73 PHE A O 1
ATOM 591 N N . GLU A 1 74 ? -5.682 -3.207 -14.321 1.00 70.19 74 GLU A N 1
ATOM 592 C CA . GLU A 1 74 ? -6.609 -4.156 -13.711 1.00 70.19 74 GLU A CA 1
ATOM 593 C C . GLU A 1 74 ? -5.822 -4.975 -12.686 1.00 70.19 74 GLU A C 1
ATOM 595 O O . GLU A 1 74 ? -5.085 -5.905 -13.014 1.00 70.19 74 GLU A O 1
ATOM 600 N N . ASP A 1 75 ? -5.909 -4.563 -11.424 1.00 84.19 75 ASP A N 1
ATOM 601 C CA . ASP A 1 75 ? -5.369 -5.317 -10.299 1.00 84.19 75 ASP A CA 1
ATOM 602 C C . ASP A 1 75 ? -6.335 -6.452 -9.938 1.00 84.19 75 ASP A C 1
ATOM 604 O O . ASP A 1 75 ? -7.265 -6.288 -9.146 1.00 84.19 75 ASP A O 1
ATOM 608 N N . GLU A 1 76 ? -6.133 -7.612 -10.566 1.00 86.31 76 GLU A N 1
ATOM 609 C CA . GLU A 1 76 ? -6.969 -8.800 -10.357 1.00 86.31 76 GLU A CA 1
ATOM 610 C C . GLU A 1 76 ? -6.946 -9.274 -8.893 1.00 86.31 76 GLU A C 1
ATOM 612 O O . GLU A 1 76 ? -7.917 -9.853 -8.402 1.00 86.31 76 GLU A O 1
ATOM 617 N N . VAL A 1 77 ? -5.839 -9.041 -8.181 1.00 86.88 77 VAL A N 1
ATOM 618 C CA . VAL A 1 77 ? -5.705 -9.450 -6.781 1.00 86.88 77 VAL A CA 1
ATOM 619 C C . VAL A 1 77 ? -6.560 -8.552 -5.903 1.00 86.88 77 VAL A C 1
ATOM 621 O O . VAL A 1 77 ? -7.361 -9.072 -5.124 1.00 86.88 77 VAL A O 1
ATOM 624 N N . LEU A 1 78 ? -6.440 -7.231 -6.058 1.00 86.69 78 LEU A N 1
ATOM 625 C CA . LEU A 1 78 ? -7.268 -6.282 -5.322 1.00 86.69 78 LEU A CA 1
ATOM 626 C C . LEU A 1 78 ? -8.753 -6.530 -5.585 1.00 86.69 78 LEU A C 1
ATOM 628 O O . LEU A 1 78 ? -9.520 -6.643 -4.636 1.00 86.69 78 LEU A O 1
ATOM 632 N N . ASP A 1 79 ? -9.141 -6.716 -6.848 1.00 87.62 79 ASP A N 1
ATOM 633 C CA . ASP A 1 79 ? -10.532 -6.971 -7.229 1.00 87.62 79 ASP A CA 1
ATOM 634 C C . ASP A 1 79 ? -11.096 -8.240 -6.565 1.00 87.62 79 ASP A C 1
ATOM 636 O O . ASP A 1 79 ? -12.199 -8.232 -6.011 1.00 87.62 79 ASP A O 1
ATOM 640 N N . LYS A 1 80 ? -10.312 -9.325 -6.522 1.00 89.38 80 LYS A N 1
ATOM 641 C CA . LYS A 1 80 ? -10.690 -10.548 -5.795 1.00 89.38 80 LYS A CA 1
ATOM 642 C C . LYS A 1 80 ? -10.788 -10.327 -4.288 1.00 89.38 80 LYS A C 1
ATOM 644 O O . LYS A 1 80 ? -11.687 -10.886 -3.665 1.00 89.38 80 LYS A O 1
ATOM 649 N N . MET A 1 81 ? -9.891 -9.536 -3.696 1.00 87.06 81 MET A N 1
ATOM 650 C CA . MET A 1 81 ? -9.911 -9.242 -2.259 1.00 87.06 81 MET A CA 1
ATOM 651 C C . MET A 1 81 ? -11.137 -8.416 -1.866 1.00 87.06 81 MET A C 1
ATOM 653 O O . MET A 1 81 ? -11.770 -8.728 -0.859 1.00 87.06 81 MET A O 1
ATOM 657 N N . THR A 1 82 ? -11.508 -7.412 -2.664 1.00 85.56 82 THR A N 1
ATOM 658 C CA . THR A 1 82 ? -12.668 -6.552 -2.379 1.00 85.56 82 THR A CA 1
ATOM 659 C C . THR A 1 82 ? -13.997 -7.277 -2.597 1.00 85.56 82 THR A C 1
ATOM 661 O O . THR A 1 82 ? -14.969 -6.979 -1.916 1.00 85.56 82 THR A O 1
ATOM 664 N N . ARG A 1 83 ? -14.057 -8.258 -3.507 1.00 87.12 83 ARG A N 1
ATOM 665 C CA . ARG A 1 83 ? -15.269 -9.062 -3.763 1.00 87.12 83 ARG A CA 1
ATOM 666 C C . ARG A 1 83 ? -15.434 -10.260 -2.828 1.00 87.12 83 ARG A C 1
ATOM 668 O O . ARG A 1 83 ? -16.449 -10.949 -2.894 1.00 87.12 83 ARG A O 1
ATOM 675 N N . HIS A 1 84 ? -14.443 -10.552 -1.992 1.00 92.12 84 HIS A N 1
ATOM 676 C CA . HIS A 1 84 ? -14.481 -11.718 -1.123 1.00 92.12 84 HIS A CA 1
ATOM 677 C C . HIS A 1 84 ? -15.421 -11.482 0.070 1.00 92.12 84 HIS A C 1
ATOM 679 O O . HIS A 1 84 ? -15.196 -10.578 0.871 1.00 92.12 84 HIS A O 1
ATOM 685 N N . GLU A 1 85 ? -16.419 -12.352 0.248 1.00 88.94 85 GLU A N 1
ATOM 686 C CA . GLU A 1 85 ? -17.505 -12.203 1.238 1.00 88.94 85 GLU A CA 1
ATOM 687 C C . GLU A 1 85 ? -17.017 -11.952 2.673 1.00 88.94 85 GLU A C 1
ATOM 689 O O . GLU A 1 85 ? -17.612 -11.182 3.411 1.00 88.94 85 GLU A O 1
ATOM 694 N N . LYS A 1 86 ? -15.901 -12.573 3.075 1.00 89.81 86 LYS A N 1
ATOM 695 C CA . LYS A 1 86 ? -15.335 -12.408 4.429 1.00 89.81 86 LYS A CA 1
ATOM 696 C C . LYS A 1 86 ? -14.516 -11.129 4.642 1.00 89.81 86 LYS A C 1
ATOM 698 O O . LYS A 1 86 ? -14.162 -10.837 5.777 1.00 89.81 86 LYS A O 1
ATOM 703 N N . LEU A 1 87 ? -14.109 -10.455 3.567 1.00 86.06 87 LEU A N 1
ATOM 704 C CA . LEU A 1 87 ? -13.164 -9.331 3.611 1.00 86.06 87 LEU A CA 1
ATOM 705 C C . LEU A 1 87 ? -13.791 -8.017 3.146 1.00 86.06 87 LEU A C 1
ATOM 707 O O . LEU A 1 87 ? -13.234 -6.961 3.430 1.00 86.06 87 LEU A O 1
ATOM 711 N N . ILE A 1 88 ? -14.933 -8.071 2.457 1.00 86.88 88 ILE A N 1
ATOM 712 C CA . ILE A 1 88 ? -15.594 -6.897 1.883 1.00 86.88 88 ILE A CA 1
ATOM 713 C C . ILE A 1 88 ? -15.896 -5.826 2.938 1.00 86.88 88 ILE A C 1
ATO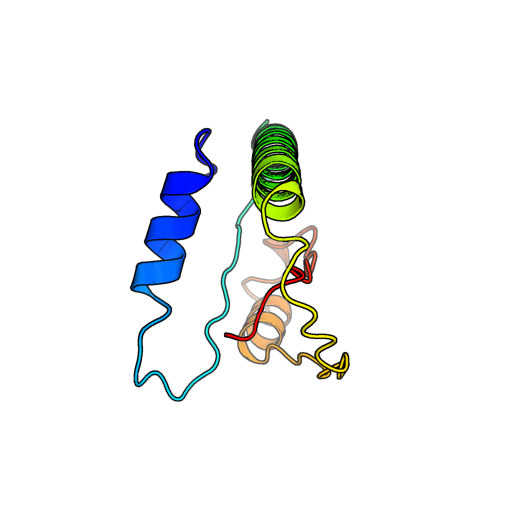M 715 O O . ILE A 1 88 ? -15.624 -4.652 2.709 1.00 86.88 88 ILE A O 1
ATOM 719 N N . ASP A 1 89 ? -16.320 -6.239 4.134 1.00 86.50 89 ASP A N 1
ATOM 720 C CA . ASP A 1 89 ? -16.654 -5.329 5.236 1.00 86.50 89 ASP A CA 1
ATOM 721 C C . ASP A 1 89 ? -15.420 -4.677 5.886 1.00 86.50 89 ASP A C 1
ATOM 723 O O . ASP A 1 89 ? -15.542 -3.700 6.621 1.00 86.50 89 ASP A O 1
ATOM 727 N N . MET A 1 90 ? -14.214 -5.199 5.629 1.00 86.44 90 MET A N 1
ATOM 728 C CA . MET A 1 90 ? -12.968 -4.644 6.169 1.00 86.44 90 MET A CA 1
ATOM 729 C C . MET A 1 90 ? -12.511 -3.398 5.396 1.00 86.44 90 MET A C 1
ATOM 731 O O . MET A 1 90 ? -11.807 -2.547 5.943 1.00 86.44 90 MET A O 1
ATOM 735 N N . PHE A 1 91 ? -12.879 -3.285 4.118 1.00 87.25 91 PHE A N 1
ATOM 736 C CA . PHE A 1 91 ? -12.395 -2.234 3.230 1.00 87.25 91 PHE A CA 1
ATOM 737 C C . PHE A 1 91 ? -13.445 -1.139 3.049 1.00 87.25 91 PHE A C 1
ATOM 739 O O . PHE A 1 91 ? -14.265 -1.185 2.139 1.00 87.25 91 PHE A O 1
ATOM 746 N N . VAL A 1 92 ? -13.380 -0.102 3.885 1.00 83.81 92 VAL A N 1
ATOM 747 C CA . VAL A 1 92 ? -14.323 1.028 3.808 1.00 83.81 92 VAL A CA 1
ATOM 748 C C . VAL A 1 92 ? -14.063 1.912 2.584 1.00 83.81 92 VAL A C 1
ATOM 750 O O . VAL A 1 92 ? -14.989 2.398 1.937 1.00 83.81 92 VAL A O 1
ATOM 753 N N . LYS A 1 93 ? -12.787 2.119 2.236 1.00 84.88 93 LYS A N 1
ATOM 754 C CA . LYS A 1 93 ? -12.384 2.948 1.096 1.00 84.88 93 LYS A CA 1
ATOM 755 C C . LYS A 1 93 ? -11.123 2.402 0.436 1.00 84.88 93 LYS A C 1
ATOM 757 O O . LYS A 1 93 ? -10.054 2.394 1.039 1.00 84.88 93 LYS A O 1
ATOM 762 N N . CYS A 1 94 ? -11.231 2.037 -0.838 1.00 82.75 94 CYS A N 1
ATOM 763 C CA . CYS A 1 94 ? -10.085 1.701 -1.680 1.00 82.75 94 CYS A CA 1
ATOM 764 C C . CYS A 1 94 ? -9.765 2.880 -2.604 1.00 82.75 94 CYS A C 1
ATOM 766 O O . CYS A 1 94 ? -10.625 3.348 -3.349 1.00 82.75 94 CYS A O 1
ATOM 768 N N . VAL A 1 95 ? -8.526 3.372 -2.556 1.00 82.50 95 VAL A N 1
ATOM 769 C CA . VAL A 1 95 ? -8.041 4.439 -3.441 1.00 82.50 95 VAL A CA 1
ATOM 770 C C . VAL A 1 95 ? -6.857 3.907 -4.227 1.00 82.50 95 VAL A C 1
ATOM 772 O O . VAL A 1 95 ? -5.860 3.493 -3.644 1.00 82.50 95 VAL A O 1
ATOM 775 N N . VAL A 1 96 ? -6.956 3.954 -5.553 1.00 78.88 96 VAL A N 1
ATOM 776 C CA . VAL A 1 96 ? -5.840 3.614 -6.435 1.00 78.88 96 VAL A CA 1
ATOM 777 C C . VAL A 1 96 ? -5.059 4.890 -6.716 1.00 78.88 96 VAL A C 1
ATOM 779 O O . VAL A 1 96 ? -5.496 5.756 -7.473 1.00 78.88 96 VAL A O 1
ATOM 782 N N . LEU A 1 97 ? -3.904 5.022 -6.070 1.00 69.19 97 LEU A N 1
ATOM 783 C CA . LEU A 1 97 ? -2.980 6.115 -6.334 1.00 69.19 97 LEU A CA 1
ATOM 784 C C . LEU A 1 97 ? -2.072 5.720 -7.492 1.00 69.19 97 LEU A C 1
ATOM 786 O O . LEU A 1 97 ? -1.225 4.837 -7.372 1.00 69.19 97 LEU A O 1
ATOM 790 N N . ARG A 1 98 ? -2.225 6.407 -8.623 1.00 63.12 98 ARG A N 1
ATOM 791 C CA . ARG A 1 98 ? -1.262 6.312 -9.715 1.00 63.12 98 ARG A CA 1
ATOM 792 C C . ARG A 1 98 ? -0.018 7.090 -9.299 1.00 63.12 98 ARG A C 1
ATOM 794 O O . ARG A 1 98 ? -0.004 8.315 -9.398 1.00 63.12 98 ARG A O 1
ATOM 801 N N . LYS A 1 99 ? 1.021 6.402 -8.818 1.00 60.38 99 LYS A N 1
ATOM 802 C CA . LYS A 1 99 ? 2.318 7.054 -8.629 1.00 60.38 99 LYS A CA 1
ATOM 803 C C . LYS A 1 99 ? 2.874 7.340 -10.022 1.00 60.38 99 LYS A C 1
ATOM 805 O O . LYS A 1 99 ? 3.212 6.431 -10.774 1.00 60.38 99 LYS A O 1
ATOM 810 N N . GLU A 1 100 ? 2.874 8.610 -10.416 1.00 50.38 100 GLU A N 1
ATOM 811 C CA . GLU A 1 100 ? 3.568 9.062 -11.617 1.00 50.38 100 GLU A CA 1
ATOM 812 C C . GLU A 1 100 ? 5.062 8.832 -11.392 1.00 50.38 100 GLU A C 1
ATOM 814 O O . GLU A 1 100 ? 5.709 9.653 -10.753 1.00 50.38 100 GLU A O 1
ATOM 819 N N . ARG A 1 101 ? 5.553 7.659 -11.806 1.00 50.44 101 ARG A N 1
ATOM 820 C CA . ARG A 1 101 ? 6.937 7.284 -12.153 1.00 50.44 101 ARG A CA 1
ATOM 821 C C . ARG A 1 101 ? 7.100 5.777 -11.971 1.00 50.44 101 ARG A C 1
ATOM 823 O O . ARG A 1 101 ? 7.879 5.320 -11.145 1.00 50.44 101 ARG A O 1
ATOM 830 N N . ASP A 1 102 ? 6.378 5.026 -12.791 1.00 45.44 102 ASP A N 1
ATOM 831 C CA . ASP A 1 102 ? 6.813 3.694 -13.182 1.00 45.44 102 ASP A CA 1
ATOM 832 C C . ASP A 1 102 ? 7.150 3.765 -14.665 1.00 45.44 102 ASP A C 1
ATOM 834 O O . ASP A 1 102 ? 6.260 3.884 -15.505 1.00 45.44 102 ASP A O 1
ATOM 838 N N . LEU A 1 103 ? 8.445 3.836 -14.950 1.00 38.91 103 LEU A N 1
ATOM 839 C CA . LEU A 1 103 ? 9.178 3.050 -15.940 1.00 38.91 103 LEU A CA 1
ATOM 840 C C . LEU A 1 103 ? 10.554 3.707 -16.086 1.00 38.91 103 LEU A C 1
ATOM 842 O O . LEU A 1 103 ? 10.623 4.805 -16.619 1.00 38.91 103 LEU A O 1
ATOM 846 N N . VAL A 1 104 ? 11.575 2.988 -15.601 1.00 34.38 104 VAL A N 1
ATOM 847 C CA . VAL A 1 104 ? 13.016 3.102 -15.919 1.00 34.38 104 VAL A CA 1
ATOM 848 C C . VAL A 1 104 ? 13.611 4.509 -15.878 1.00 34.38 104 VAL A C 1
ATOM 850 O O . VAL A 1 104 ? 13.385 5.300 -16.810 1.00 34.38 104 VAL A O 1
#

Foldseek 3Di:
DQDLAVVVVVVVVVVVDDPPDPDDDDDDDDDDPPDCRVVSNVNNVVVVVVVCVVVVVVVVPDDDPPDDDPDPDDPVVVVCQCPDPVRVVVDPDDDDDDPPDPDD

pLDDT: mean 77.87, std 15.52, range [34.38, 92.12]

InterPro domains:
  IPR027417 P-loop containing nucleoside triphosphate hydrolase [G3DSA:3.40.50.300] (1-99)
  IPR027417 P-loop containing nucleoside triphosphate hydrolase [SSF52540] (1-90)
  IPR044567 SNF2 domain-containing protein CLSY/DRD1 [PTHR45821] (1-102)

Radius of gyration: 16.42 Å; chains: 1; bounding box: 37×33×38 Å

Sequence (104 aa):
DVVWNPSVERQAISRAYRIGQKKVVYTYHLLAEGTTEAEKYGKQAEKDRLSELLFSAKNATDNDVSKRRAVNFEDEVLDKMTRHEKLIDMFVKCVVLRKERDLV

Secondary structure (DSSP, 8-state):
---S-HHHHHHHHHHHS-TT--SPPP------TTSTHHHHHHHHHHHHHHHHHHHHTT-TT--------------HHHHHHHT-TTTGGG-S-------S----